Protein AF-A0A7X2MM92-F1 (afdb_monomer_lite)

Sequence (100 aa):
PQQPWAFAGELALTAKLQGSVSEDFNIMTRRGEWQAAVEVVTTPVSTLHGVAWVLAGAWQTADGERLNAQQGAWWVDEETQLSPCRDDARLLFTRLNRVP

Secondary structure (DSSP, 8-state):
--------TTS------SSS----------TTTEEEEEEEESS-EEEEEEEEEEEESEEEETT--EEETT-EEEEEEEEEEEEESSTT-EEEEEEEEE--

Foldseek 3Di:
DPDDDDDDPPDDDDDDDPDDDDDDDDDDDDPQFKDKDKDKDQAKDKAQWWKKAKCAAWKAWPVGDIDHHRDMDTHHRHIIMIGGPDRGTIMGIMHMDTRD

pLDDT: mean 95.5, std 4.0, range [81.62, 98.69]

Radius of gyration: 14.73 Å; chains: 1; bounding box: 32×42×30 Å

Structure (mmCIF, N/CA/C/O backbone):
data_AF-A0A7X2MM92-F1
#
_entry.id   AF-A0A7X2MM92-F1
#
loop_
_atom_site.group_PDB
_atom_site.id
_atom_site.type_symbol
_atom_site.label_atom_id
_atom_site.label_alt_id
_atom_site.label_comp_id
_atom_site.label_asym_id
_atom_site.label_entity_id
_atom_site.label_seq_id
_atom_site.pdbx_PDB_ins_code
_atom_site.Cartn_x
_atom_site.Cartn_y
_atom_site.Cartn_z
_atom_site.occupancy
_atom_site.B_iso_or_equiv
_atom_site.auth_seq_id
_atom_site.auth_comp_id
_atom_site.auth_asym_id
_atom_site.auth_atom_id
_atom_site.pdbx_PDB_model_num
ATOM 1 N N . PRO A 1 1 ? 4.078 -7.718 -12.975 1.00 82.31 1 PRO A N 1
ATOM 2 C CA . PRO A 1 1 ? 4.901 -7.081 -11.913 1.00 82.31 1 PRO A CA 1
ATOM 3 C C . PRO A 1 1 ? 4.027 -6.081 -11.149 1.00 82.31 1 PRO A C 1
ATOM 5 O O . PRO A 1 1 ? 3.086 -5.572 -11.753 1.00 82.31 1 PRO A O 1
ATOM 8 N N . GLN A 1 2 ? 4.310 -5.812 -9.868 1.00 87.56 2 GLN A N 1
ATOM 9 C CA . GLN A 1 2 ? 3.536 -4.854 -9.052 1.00 87.56 2 GLN A CA 1
ATOM 10 C C . GLN A 1 2 ? 2.039 -5.223 -8.920 1.00 87.56 2 GLN A C 1
ATOM 12 O O . GLN A 1 2 ? 1.182 -4.349 -8.896 1.00 87.56 2 GLN A O 1
ATOM 17 N N . GLN A 1 3 ? 1.714 -6.520 -8.872 1.00 91.00 3 GLN A N 1
ATOM 18 C CA . GLN A 1 3 ? 0.354 -7.007 -8.621 1.00 91.00 3 GLN A CA 1
ATOM 19 C C . GLN A 1 3 ? 0.305 -7.617 -7.219 1.00 91.00 3 GLN A C 1
ATOM 21 O O . GLN A 1 3 ? 1.012 -8.601 -6.987 1.00 91.00 3 GLN A O 1
ATOM 26 N N . PRO A 1 4 ? -0.480 -7.051 -6.286 1.00 94.75 4 PRO A N 1
ATOM 27 C CA . PRO A 1 4 ? -0.670 -7.648 -4.974 1.00 94.75 4 PRO A CA 1
ATOM 28 C C . PRO A 1 4 ? -1.212 -9.073 -5.097 1.00 94.75 4 PRO A C 1
ATOM 30 O O . PRO A 1 4 ? -2.122 -9.338 -5.884 1.00 94.75 4 PRO A O 1
ATOM 33 N N . TRP A 1 5 ? -0.664 -9.987 -4.302 1.00 95.12 5 TRP A N 1
ATOM 34 C CA . TRP A 1 5 ? -1.124 -11.367 -4.237 1.00 95.12 5 TRP A CA 1
ATOM 35 C C . TRP A 1 5 ? -1.242 -11.793 -2.777 1.00 95.12 5 TRP A C 1
ATOM 37 O O . TRP A 1 5 ? -0.259 -11.800 -2.039 1.00 95.12 5 TRP A O 1
ATOM 47 N N . ALA A 1 6 ? -2.469 -12.093 -2.354 1.00 94.94 6 ALA A N 1
ATOM 48 C CA . ALA A 1 6 ? -2.778 -12.444 -0.976 1.00 94.94 6 ALA A CA 1
ATOM 49 C C . ALA A 1 6 ? -2.750 -13.962 -0.778 1.00 94.94 6 ALA A C 1
ATOM 51 O O . ALA A 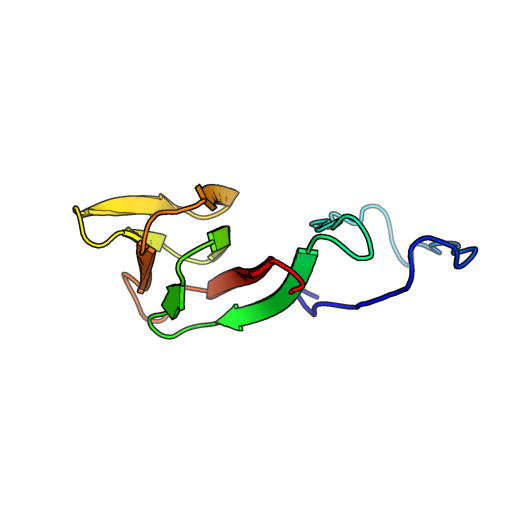1 6 ? -3.273 -14.720 -1.595 1.00 94.94 6 ALA A O 1
ATOM 52 N N .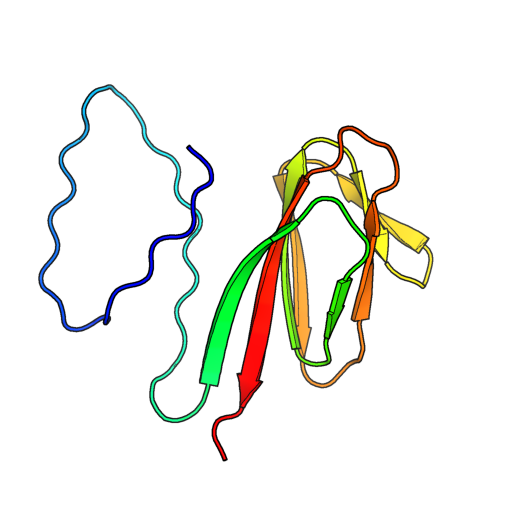 PHE A 1 7 ? -2.194 -14.398 0.348 1.00 94.56 7 PHE A N 1
ATOM 53 C CA . PHE A 1 7 ? -2.204 -15.790 0.779 1.00 94.56 7 PHE A CA 1
ATOM 54 C C . PHE A 1 7 ? -2.249 -15.870 2.307 1.00 94.56 7 PHE A C 1
ATOM 56 O O . PHE A 1 7 ? -1.889 -14.926 3.012 1.00 94.56 7 PHE A O 1
ATOM 63 N N . ALA A 1 8 ? -2.713 -17.005 2.825 1.00 93.62 8 ALA A N 1
ATOM 64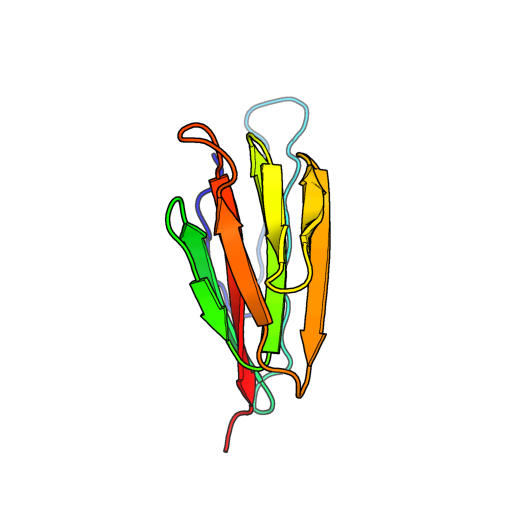 C CA . ALA A 1 8 ? -2.719 -17.273 4.256 1.00 93.62 8 ALA A CA 1
ATOM 65 C C . ALA A 1 8 ? -1.316 -17.717 4.708 1.00 93.62 8 ALA A C 1
ATOM 67 O O . ALA A 1 8 ? -0.704 -18.555 4.051 1.00 93.62 8 ALA A O 1
ATOM 68 N N . GLY A 1 9 ? -0.802 -17.173 5.816 1.00 90.69 9 GLY A N 1
ATOM 69 C CA . GLY A 1 9 ? 0.578 -17.418 6.265 1.00 90.69 9 GLY A CA 1
ATOM 70 C C . GLY A 1 9 ? 0.908 -18.876 6.626 1.00 90.69 9 GLY A C 1
ATOM 71 O O . GLY A 1 9 ? 2.076 -19.241 6.680 1.00 90.69 9 GLY A O 1
ATOM 72 N N . GLU A 1 10 ? -0.100 -19.716 6.854 1.00 91.81 10 GLU A N 1
ATOM 73 C CA . GLU A 1 10 ? 0.019 -21.162 7.078 1.00 91.81 10 GLU A CA 1
ATOM 74 C C . GLU A 1 10 ? 0.201 -21.973 5.789 1.00 91.81 10 GLU A C 1
ATOM 76 O O . GLU A 1 10 ? 0.510 -23.164 5.847 1.00 91.81 10 GLU A O 1
ATOM 81 N N . LEU A 1 11 ? -0.011 -21.358 4.624 1.00 92.94 11 LEU A N 1
ATOM 82 C CA . LEU A 1 11 ? 0.149 -22.035 3.349 1.00 92.94 11 LEU A CA 1
ATOM 83 C C . LEU A 1 11 ? 1.636 -22.293 3.091 1.00 92.94 11 LEU A C 1
ATOM 85 O O . LEU A 1 11 ? 2.440 -21.365 3.014 1.00 92.94 11 LEU A O 1
ATOM 89 N N . ALA A 1 12 ? 1.999 -23.561 2.905 1.00 92.50 12 ALA A N 1
ATOM 90 C CA . ALA A 1 12 ? 3.335 -23.919 2.452 1.00 92.50 12 ALA A CA 1
ATOM 91 C C . ALA A 1 12 ? 3.524 -23.437 1.006 1.00 92.50 12 ALA A C 1
ATOM 93 O O . ALA A 1 12 ? 2.924 -23.978 0.075 1.00 92.50 12 ALA A O 1
ATOM 94 N N . LEU A 1 13 ? 4.352 -22.408 0.825 1.00 92.25 13 LEU A N 1
ATOM 95 C CA . LEU A 1 13 ? 4.646 -21.812 -0.474 1.00 92.25 13 LEU A CA 1
ATOM 96 C C . LEU A 1 13 ? 6.093 -22.062 -0.887 1.00 92.25 13 LEU A C 1
ATOM 98 O O . LEU A 1 13 ? 7.009 -22.106 -0.070 1.00 92.25 13 LEU A O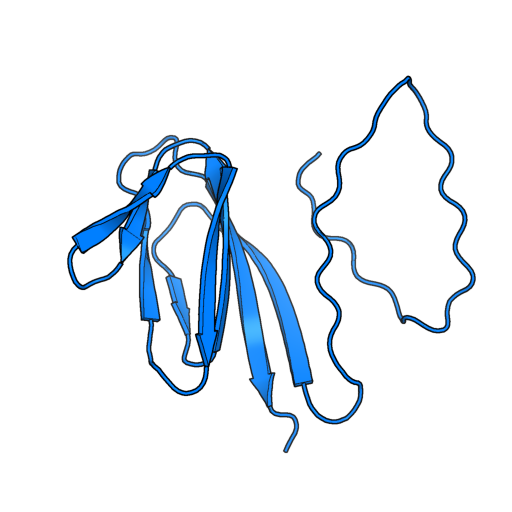 1
ATOM 102 N N . THR A 1 14 ? 6.304 -22.212 -2.191 1.00 92.31 14 THR A N 1
ATOM 103 C CA . THR A 1 14 ? 7.633 -22.293 -2.800 1.00 92.31 14 THR A CA 1
ATOM 104 C C . THR A 1 14 ? 7.679 -21.342 -3.984 1.00 92.31 14 THR A C 1
ATOM 106 O O . THR A 1 14 ? 6.868 -21.452 -4.902 1.00 92.31 14 THR A O 1
ATOM 109 N N . ALA A 1 15 ? 8.635 -20.415 -3.975 1.00 90.81 15 ALA A N 1
ATOM 110 C CA . ALA A 1 15 ? 8.882 -19.522 -5.097 1.00 90.81 15 ALA A CA 1
ATOM 111 C C . ALA A 1 15 ? 9.866 -20.172 -6.078 1.00 90.81 15 ALA A C 1
ATOM 113 O O . ALA A 1 15 ? 10.947 -20.616 -5.690 1.00 90.81 15 ALA A O 1
ATOM 114 N N . LYS A 1 16 ? 9.507 -20.210 -7.365 1.00 92.25 16 LYS A N 1
ATOM 115 C CA . LYS A 1 16 ? 10.410 -20.604 -8.453 1.00 92.25 16 LYS A CA 1
ATOM 116 C C . LYS A 1 16 ? 10.715 -19.379 -9.308 1.00 92.25 16 LYS A C 1
ATOM 118 O O . LYS A 1 16 ? 9.846 -18.906 -10.036 1.00 92.25 16 LYS A O 1
ATOM 123 N N . LEU A 1 17 ? 11.951 -18.891 -9.239 1.00 89.75 17 LEU A N 1
ATOM 124 C CA . LEU A 1 17 ? 12.393 -17.754 -10.044 1.00 89.75 17 LEU A CA 1
ATOM 125 C C . LEU A 1 17 ? 12.470 -18.152 -11.527 1.00 89.75 17 LEU A C 1
ATOM 127 O O . LEU A 1 17 ? 13.054 -19.177 -11.875 1.00 89.75 17 LEU A O 1
ATOM 131 N N . GLN A 1 18 ? 11.873 -17.339 -12.402 1.00 85.06 18 GLN A N 1
ATOM 132 C CA . GLN A 1 18 ? 11.982 -17.485 -13.864 1.00 85.06 18 GLN A CA 1
ATOM 133 C C . GLN A 1 18 ? 13.178 -16.707 -14.453 1.00 85.06 18 GLN A C 1
ATOM 135 O O . GLN A 1 18 ? 13.377 -16.705 -15.663 1.00 85.06 18 GLN A O 1
ATOM 140 N N . GLY A 1 19 ? 13.976 -16.056 -13.602 1.00 84.06 19 GLY A N 1
ATOM 141 C CA . GLY A 1 19 ? 15.133 -15.236 -13.956 1.00 84.06 19 GLY A CA 1
ATOM 142 C C . GLY A 1 19 ? 16.118 -15.157 -12.789 1.00 84.06 19 GLY A C 1
ATOM 143 O O . GLY A 1 19 ? 16.148 -16.055 -11.950 1.00 84.06 19 GLY A O 1
ATOM 144 N N . SER A 1 20 ? 16.923 -14.096 -12.727 1.00 81.62 20 SER A N 1
ATOM 145 C CA . SER A 1 20 ? 17.967 -13.956 -11.705 1.00 81.62 20 SER A CA 1
ATOM 146 C C . SER A 1 20 ? 17.430 -13.483 -10.351 1.00 81.62 20 SER A C 1
ATOM 148 O O . SER A 1 20 ? 17.596 -14.179 -9.355 1.00 81.62 20 SER A O 1
ATOM 150 N N . VAL A 1 21 ? 16.799 -12.307 -10.308 1.00 86.88 21 VAL A N 1
ATOM 151 C CA . VAL A 1 21 ? 16.425 -11.617 -9.064 1.00 86.88 21 VAL A CA 1
ATOM 152 C C . VAL A 1 21 ? 14.959 -11.199 -9.119 1.00 86.88 21 VAL A C 1
ATOM 154 O O . VAL A 1 21 ? 14.488 -10.705 -10.143 1.00 86.88 21 VAL A O 1
ATOM 157 N N . SER A 1 22 ? 14.255 -11.406 -8.006 1.00 88.31 22 SER A N 1
ATOM 158 C CA . SER A 1 22 ? 12.932 -10.843 -7.736 1.00 88.31 22 SER A CA 1
ATOM 159 C C . SER A 1 22 ? 13.020 -10.024 -6.457 1.00 88.31 22 SER A C 1
ATOM 161 O O . SER A 1 22 ? 13.620 -10.478 -5.483 1.00 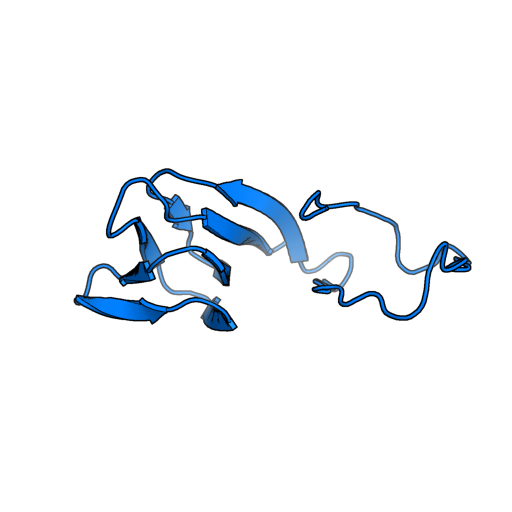88.31 22 SER A O 1
ATOM 163 N N . GLU A 1 23 ? 12.430 -8.835 -6.470 1.00 89.88 23 GLU A N 1
ATOM 164 C CA . GLU A 1 23 ? 12.249 -8.000 -5.287 1.00 89.88 23 GLU A CA 1
ATOM 165 C C . GLU A 1 23 ? 10.754 -7.875 -5.022 1.00 89.88 23 GLU A C 1
ATOM 167 O O . GLU A 1 23 ? 9.994 -7.437 -5.890 1.00 89.88 23 GLU A O 1
ATOM 172 N N . ASP A 1 24 ? 10.347 -8.265 -3.819 1.00 92.81 24 ASP A N 1
ATOM 173 C CA . ASP A 1 24 ? 8.953 -8.285 -3.398 1.00 92.81 24 ASP A CA 1
ATOM 174 C C . ASP A 1 24 ? 8.757 -7.383 -2.179 1.00 92.81 24 ASP A C 1
ATOM 176 O O . ASP A 1 24 ? 9.616 -7.286 -1.299 1.00 92.81 24 ASP A O 1
ATOM 180 N N . PHE A 1 25 ? 7.590 -6.749 -2.103 1.00 93.44 25 PHE A N 1
ATOM 181 C CA . PHE A 1 25 ? 7.170 -5.979 -0.939 1.00 93.44 25 PHE A CA 1
ATOM 182 C C . PHE A 1 25 ? 6.139 -6.786 -0.150 1.00 93.44 25 PHE A C 1
ATOM 184 O O . PHE A 1 25 ? 5.074 -7.117 -0.672 1.00 93.44 25 PHE A O 1
ATOM 191 N N . ASN A 1 26 ? 6.453 -7.108 1.104 1.00 95.50 26 ASN A N 1
ATOM 192 C CA . ASN A 1 26 ? 5.633 -7.994 1.926 1.00 95.50 26 ASN A CA 1
ATOM 193 C C . ASN A 1 26 ? 4.856 -7.206 2.985 1.00 95.50 26 ASN A C 1
ATOM 195 O O . ASN A 1 26 ? 5.443 -6.478 3.782 1.00 95.50 26 ASN A O 1
ATOM 199 N N . ILE A 1 27 ? 3.542 -7.423 3.037 1.00 96.25 27 ILE A N 1
ATOM 200 C CA . ILE A 1 27 ? 2.678 -7.002 4.142 1.00 96.25 27 ILE A CA 1
ATOM 201 C C . ILE A 1 27 ? 2.211 -8.255 4.872 1.00 96.25 27 ILE A C 1
ATOM 203 O O . ILE A 1 27 ? 1.583 -9.130 4.281 1.00 96.25 27 ILE A O 1
ATOM 207 N N . MET A 1 28 ? 2.491 -8.325 6.170 1.00 96.44 28 MET A N 1
ATOM 208 C CA . MET A 1 28 ? 2.024 -9.396 7.045 1.00 96.44 28 MET A CA 1
ATOM 209 C C . MET A 1 28 ? 1.227 -8.782 8.189 1.00 96.44 28 MET A C 1
ATOM 211 O O . MET A 1 28 ? 1.697 -7.864 8.856 1.00 96.44 28 MET A O 1
ATOM 215 N N . THR A 1 29 ? 0.018 -9.288 8.419 1.00 95.88 29 THR A N 1
ATOM 216 C CA . THR A 1 29 ? -0.854 -8.842 9.511 1.00 95.88 29 THR A CA 1
ATOM 217 C C . THR A 1 29 ? -1.168 -9.994 10.453 1.00 95.88 29 THR A C 1
ATOM 219 O O . THR A 1 29 ? -1.219 -11.161 10.058 1.00 95.88 29 THR A O 1
ATOM 222 N N . ARG A 1 30 ? -1.363 -9.672 11.734 1.00 95.12 30 ARG A N 1
ATOM 223 C CA . ARG A 1 30 ? -1.727 -10.660 12.747 1.00 95.12 30 ARG A CA 1
ATOM 224 C C . ARG A 1 30 ? -3.204 -11.028 12.615 1.00 95.12 30 ARG A C 1
ATOM 226 O O . ARG A 1 30 ? -4.081 -10.175 12.748 1.00 95.12 30 ARG A O 1
ATOM 233 N N . ARG A 1 31 ? -3.470 -12.317 12.378 1.00 92.19 31 ARG A N 1
ATOM 234 C CA . ARG A 1 31 ? -4.830 -12.859 12.251 1.00 92.19 31 ARG A CA 1
ATOM 235 C C . ARG A 1 31 ? -5.650 -12.556 13.500 1.00 92.19 31 ARG A C 1
ATOM 237 O O . ARG A 1 31 ? -5.177 -12.763 14.611 1.00 92.19 31 ARG A O 1
ATOM 244 N N . GLY A 1 32 ? -6.886 -12.118 13.287 1.00 94.44 32 GLY A N 1
ATOM 245 C CA . GLY A 1 32 ? -7.818 -11.800 14.368 1.00 94.44 32 GLY A CA 1
ATOM 246 C C . GLY A 1 32 ? -7.565 -10.450 15.036 1.00 94.44 32 GLY A C 1
ATOM 247 O O . GLY A 1 32 ? -8.371 -10.058 15.863 1.00 94.44 32 GLY A O 1
ATOM 248 N N . GLU A 1 33 ? -6.503 -9.728 14.665 1.00 96.75 33 GLU A N 1
ATOM 249 C CA . GLU A 1 33 ? -6.240 -8.372 15.169 1.00 96.75 33 GLU A CA 1
ATOM 250 C C . GLU A 1 33 ? -6.256 -7.331 14.049 1.00 96.75 33 GLU A C 1
ATOM 252 O O . GLU A 1 33 ? -6.719 -6.214 14.260 1.00 96.75 33 GLU A O 1
ATOM 257 N N . TRP A 1 34 ? -5.796 -7.695 12.847 1.00 97.69 34 TRP A N 1
ATOM 258 C CA . TRP A 1 34 ? -5.692 -6.779 11.714 1.00 97.69 34 TRP A CA 1
ATOM 259 C C . TRP A 1 34 ? -6.151 -7.410 10.399 1.00 97.69 34 TRP A C 1
ATOM 261 O O . TRP A 1 34 ? -5.979 -8.606 10.164 1.00 97.69 34 TRP A O 1
ATOM 271 N N . GLN A 1 35 ? -6.694 -6.569 9.522 1.00 97.06 35 GLN A N 1
ATOM 272 C CA . GLN A 1 35 ? -6.976 -6.856 8.117 1.00 97.06 35 GLN A CA 1
ATOM 273 C C . GLN A 1 35 ? -6.219 -5.858 7.240 1.00 97.06 35 GLN A C 1
ATOM 275 O O . GLN A 1 35 ? -6.170 -4.670 7.557 1.00 97.06 35 GLN A O 1
ATOM 280 N N . ALA A 1 36 ? -5.662 -6.339 6.128 1.00 97.44 36 ALA A N 1
ATOM 281 C CA . ALA A 1 36 ? -4.989 -5.516 5.130 1.00 97.44 36 ALA A CA 1
ATOM 282 C C . ALA A 1 36 ? -5.704 -5.613 3.779 1.00 97.44 36 ALA A C 1
ATOM 284 O O . ALA A 1 36 ? -5.980 -6.714 3.303 1.00 97.44 36 ALA A O 1
ATOM 285 N N . ALA A 1 37 ? -5.940 -4.467 3.145 1.00 97.44 37 ALA A N 1
ATOM 286 C CA . ALA A 1 37 ? -6.290 -4.371 1.732 1.00 97.44 37 ALA A CA 1
ATOM 287 C C . ALA A 1 37 ? -5.149 -3.650 1.007 1.00 97.44 37 ALA A C 1
ATOM 289 O O . ALA A 1 37 ? -4.802 -2.529 1.377 1.00 97.44 37 ALA A O 1
ATOM 290 N N . VAL A 1 38 ? -4.542 -4.316 0.022 1.00 97.88 38 VAL A N 1
ATOM 291 C CA . VAL A 1 38 ? -3.349 -3.835 -0.690 1.00 97.88 38 VAL A CA 1
ATOM 292 C C . VAL A 1 38 ? -3.697 -3.595 -2.151 1.00 97.88 38 VAL A C 1
ATOM 294 O O . VAL A 1 38 ? -4.165 -4.506 -2.832 1.00 97.88 38 VAL A O 1
ATOM 297 N N . GLU A 1 39 ? -3.426 -2.391 -2.642 1.00 97.75 39 GLU A N 1
ATOM 298 C CA . GLU A 1 39 ? -3.755 -1.963 -4.001 1.00 97.75 39 GLU A CA 1
ATOM 299 C C . GLU A 1 39 ? -2.620 -1.117 -4.586 1.00 97.75 39 GLU A C 1
ATOM 301 O O . GLU A 1 39 ? -1.893 -0.436 -3.861 1.00 97.75 39 GLU A O 1
ATOM 306 N N . VAL A 1 40 ? -2.470 -1.137 -5.913 1.00 97.88 40 VAL A N 1
ATOM 307 C CA . VAL A 1 40 ? -1.666 -0.128 -6.611 1.00 97.88 40 VAL A CA 1
ATOM 308 C C . VAL A 1 40 ? -2.596 0.982 -7.070 1.00 97.88 40 VAL A C 1
ATOM 310 O O . VAL A 1 40 ? -3.491 0.740 -7.876 1.00 97.88 40 VAL A O 1
ATOM 313 N N . VAL A 1 41 ? -2.373 2.193 -6.567 1.00 98.12 41 VAL A N 1
ATOM 314 C CA . VAL A 1 41 ? -3.231 3.356 -6.813 1.00 98.12 41 VAL A CA 1
ATOM 315 C C . VAL A 1 41 ? -2.473 4.467 -7.536 1.00 98.12 41 VAL A C 1
ATOM 317 O O . VAL A 1 41 ? -1.253 4.607 -7.412 1.00 98.12 41 VAL A O 1
ATOM 320 N N . THR A 1 42 ? -3.220 5.265 -8.297 1.00 98.25 42 THR A N 1
ATOM 321 C CA . THR A 1 42 ? -2.733 6.437 -9.050 1.00 98.25 42 THR A CA 1
ATOM 322 C C . THR A 1 42 ? -3.517 7.708 -8.719 1.00 98.25 42 THR A C 1
ATOM 324 O O . THR A 1 42 ? -3.309 8.750 -9.329 1.00 98.25 42 THR A O 1
ATOM 327 N N . THR A 1 43 ? -4.455 7.626 -7.777 1.00 98.25 43 THR A N 1
ATOM 328 C CA . THR A 1 43 ? -5.324 8.720 -7.330 1.00 98.25 43 THR A CA 1
ATOM 329 C C . THR A 1 43 ? -5.155 8.931 -5.827 1.00 98.25 43 THR A C 1
ATOM 331 O O . THR A 1 43 ? -4.686 8.013 -5.151 1.00 98.25 43 THR A O 1
ATOM 334 N N . PRO A 1 44 ? -5.550 10.094 -5.276 1.00 98.44 44 PRO A N 1
ATOM 335 C CA . PRO A 1 44 ? -5.484 10.330 -3.838 1.00 98.44 44 PRO A CA 1
ATOM 336 C C . PRO A 1 44 ? -6.172 9.235 -3.015 1.00 98.44 44 PRO A C 1
ATOM 338 O O . PRO A 1 44 ? -7.227 8.725 -3.399 1.00 98.44 44 PRO A O 1
ATOM 341 N N . VAL A 1 45 ? -5.588 8.906 -1.865 1.00 98.50 45 VAL A N 1
ATOM 342 C CA . VAL A 1 45 ? -6.090 7.901 -0.916 1.00 98.50 45 VAL A CA 1
ATOM 343 C C . VAL A 1 45 ? -6.036 8.432 0.513 1.00 98.50 45 VAL A C 1
ATOM 345 O O . VAL A 1 45 ? -5.195 9.270 0.825 1.00 98.50 45 VAL A O 1
ATOM 348 N N . SER A 1 46 ? -6.931 7.939 1.375 1.00 98.19 46 SER A N 1
ATOM 349 C CA . SER A 1 46 ? -6.981 8.280 2.806 1.00 98.19 46 SER A CA 1
ATOM 350 C C . SER A 1 46 ? -7.365 7.068 3.655 1.00 98.19 46 SER A C 1
ATOM 352 O O . SER A 1 46 ? -8.222 6.262 3.248 1.00 98.19 46 SER A O 1
ATOM 354 N N . THR A 1 47 ? -6.713 6.914 4.807 1.00 98.56 47 THR A N 1
ATOM 355 C CA . THR A 1 47 ? -7.034 5.900 5.826 1.00 98.56 47 THR A CA 1
ATOM 356 C C . THR A 1 47 ? -6.445 6.268 7.191 1.00 98.56 47 THR A C 1
ATOM 358 O O . THR A 1 47 ? -5.399 6.912 7.264 1.00 98.56 47 THR A O 1
ATOM 361 N N . LEU A 1 48 ? -7.062 5.753 8.256 1.00 98.38 48 LEU A N 1
ATOM 362 C CA . LEU A 1 48 ? -6.635 5.890 9.655 1.00 98.38 48 LEU A CA 1
ATOM 363 C C . LEU A 1 48 ? -5.389 5.059 10.022 1.00 98.38 48 LEU A C 1
ATOM 365 O O . LEU A 1 48 ? -4.641 5.382 10.946 1.00 98.38 48 LEU A O 1
ATOM 369 N N . HIS A 1 49 ? -5.185 3.939 9.332 1.00 98.44 49 HIS A N 1
ATOM 370 C CA . HIS A 1 49 ? -3.988 3.113 9.471 1.00 98.44 49 HIS A CA 1
ATOM 371 C C . HIS A 1 49 ? -3.557 2.649 8.093 1.00 98.44 49 HIS A C 1
ATOM 373 O O . HIS A 1 49 ? -4.393 2.213 7.283 1.00 98.44 49 HIS A O 1
ATOM 379 N N . GLY A 1 50 ? -2.260 2.689 7.829 1.00 98.31 50 GLY A N 1
ATOM 380 C CA . GLY A 1 50 ? -1.778 2.254 6.538 1.00 98.31 50 GLY A CA 1
ATOM 381 C C . GLY A 1 50 ? -0.276 2.147 6.423 1.00 98.31 50 GLY A C 1
ATOM 382 O O . GLY A 1 50 ? 0.490 2.559 7.292 1.00 98.31 50 GLY A O 1
ATOM 383 N N . VAL A 1 51 ? 0.113 1.545 5.308 1.00 98.56 51 VAL A N 1
ATOM 384 C CA . VAL A 1 51 ? 1.485 1.499 4.814 1.00 98.56 51 VAL A CA 1
ATOM 385 C C . VAL A 1 51 ? 1.448 1.948 3.364 1.00 98.56 51 VAL A C 1
ATOM 387 O O . VAL A 1 51 ? 0.577 1.535 2.596 1.00 98.56 51 VAL A O 1
ATOM 390 N N . ALA A 1 52 ? 2.396 2.786 2.981 1.00 98.31 52 ALA A N 1
ATOM 391 C CA . ALA A 1 52 ? 2.527 3.311 1.638 1.00 98.31 52 ALA A CA 1
ATOM 392 C C . ALA A 1 52 ? 3.956 3.100 1.144 1.00 98.31 52 ALA A C 1
ATOM 394 O O . ALA A 1 52 ? 4.911 3.380 1.864 1.00 98.31 52 ALA A O 1
ATOM 395 N N . TRP A 1 53 ? 4.101 2.627 -0.091 1.00 98.31 53 TRP A N 1
ATOM 396 C CA . TRP A 1 53 ? 5.393 2.469 -0.752 1.00 98.31 53 TRP A CA 1
ATOM 397 C C . TRP A 1 53 ? 5.331 3.026 -2.172 1.00 98.31 53 TRP A C 1
ATOM 399 O O . TRP A 1 53 ? 4.506 2.598 -2.986 1.00 98.31 53 TRP A O 1
ATOM 409 N N . VAL A 1 54 ? 6.185 4.001 -2.483 1.00 98.19 54 VAL A N 1
ATOM 410 C CA . VAL A 1 54 ? 6.166 4.686 -3.780 1.00 98.19 54 VAL A CA 1
ATOM 411 C C . VAL A 1 54 ? 6.848 3.817 -4.833 1.00 98.19 54 VAL A C 1
ATOM 413 O O . VAL A 1 54 ? 8.065 3.627 -4.826 1.00 98.19 54 VAL A O 1
ATOM 416 N N . LEU A 1 55 ? 6.052 3.318 -5.778 1.00 97.25 55 LEU A N 1
ATOM 417 C CA . LEU A 1 55 ? 6.527 2.507 -6.900 1.00 97.25 55 LEU A CA 1
ATOM 418 C C . LEU A 1 55 ? 7.102 3.367 -8.031 1.00 97.25 55 LEU A C 1
ATOM 420 O O . LEU A 1 55 ? 8.015 2.929 -8.727 1.00 97.25 55 LEU A O 1
ATOM 424 N N . ALA A 1 56 ? 6.540 4.558 -8.249 1.00 97.88 56 ALA A N 1
ATOM 425 C CA . ALA A 1 56 ? 6.961 5.494 -9.288 1.00 97.88 56 ALA A CA 1
ATOM 426 C C . ALA A 1 56 ? 6.533 6.929 -8.951 1.00 97.88 56 ALA A C 1
ATOM 428 O O . ALA A 1 56 ? 5.561 7.133 -8.219 1.00 97.88 56 ALA A O 1
ATOM 429 N N . GLY A 1 57 ? 7.236 7.905 -9.529 1.00 97.75 57 GLY A N 1
ATOM 430 C CA . GLY A 1 57 ? 6.969 9.328 -9.336 1.00 97.75 57 GLY A CA 1
ATOM 431 C C . GLY A 1 57 ? 7.217 9.783 -7.897 1.00 97.75 57 GLY A C 1
ATOM 432 O O . GLY A 1 57 ? 8.156 9.334 -7.232 1.00 97.75 57 GLY A O 1
ATOM 433 N N . ALA A 1 58 ? 6.370 10.696 -7.427 1.00 98.38 58 ALA A N 1
ATOM 434 C CA . ALA A 1 58 ? 6.383 11.187 -6.057 1.00 98.38 58 ALA A CA 1
ATOM 435 C C . ALA A 1 58 ? 4.958 11.375 -5.536 1.00 98.38 58 ALA A C 1
ATOM 437 O O . ALA A 1 58 ? 4.043 11.706 -6.296 1.00 98.38 58 ALA A O 1
ATOM 438 N N . TRP A 1 59 ? 4.809 11.184 -4.234 1.00 98.69 59 TRP A N 1
ATOM 439 C CA . TRP A 1 59 ? 3.578 11.373 -3.482 1.00 98.69 59 TRP A CA 1
ATOM 440 C C . TRP A 1 59 ? 3.824 12.360 -2.354 1.00 98.69 59 TRP A C 1
ATOM 442 O O . TRP A 1 59 ? 4.965 12.561 -1.936 1.00 98.69 59 TRP A O 1
ATOM 452 N N . GLN A 1 60 ? 2.755 12.971 -1.866 1.00 98.50 60 GLN A N 1
ATOM 453 C CA . GLN A 1 60 ? 2.826 13.883 -0.736 1.00 98.50 60 GLN A CA 1
ATOM 454 C C . GLN A 1 60 ? 1.709 13.627 0.263 1.00 98.50 60 GLN A C 1
ATOM 456 O O . GLN A 1 60 ? 0.585 13.291 -0.126 1.00 98.50 60 GLN A O 1
ATOM 461 N N . THR A 1 61 ? 2.031 13.809 1.533 1.00 97.69 61 THR A N 1
ATOM 462 C CA . THR A 1 61 ? 1.077 13.871 2.639 1.00 97.69 61 THR A CA 1
ATOM 463 C C . THR A 1 61 ? 0.336 15.214 2.636 1.00 97.69 61 THR A C 1
ATOM 465 O O . THR A 1 61 ? 0.696 16.154 1.917 1.00 97.69 61 THR A O 1
ATOM 468 N N . ALA A 1 62 ? -0.726 15.321 3.437 1.00 95.19 62 ALA A N 1
ATOM 469 C CA . ALA A 1 62 ? -1.523 16.545 3.550 1.00 95.19 62 ALA A CA 1
ATOM 470 C C . ALA A 1 62 ? -0.744 17.741 4.138 1.00 95.19 62 ALA A C 1
ATOM 472 O O . ALA A 1 62 ? -1.022 18.884 3.779 1.00 95.19 62 ALA A O 1
ATOM 473 N N . ASP A 1 63 ? 0.239 17.487 5.002 1.00 93.56 63 ASP A N 1
ATOM 474 C CA . ASP A 1 63 ? 1.143 18.493 5.578 1.00 93.56 63 ASP A CA 1
ATOM 475 C C . ASP A 1 63 ? 2.320 18.857 4.648 1.00 93.56 63 ASP A C 1
ATOM 477 O O . ASP A 1 63 ? 3.104 19.756 4.954 1.00 93.56 63 ASP A O 1
ATOM 481 N N . GLY A 1 64 ? 2.403 18.226 3.472 1.00 94.69 64 GLY A N 1
ATOM 482 C CA . GLY A 1 64 ? 3.354 18.565 2.416 1.00 94.69 64 GLY A CA 1
ATOM 483 C C . GLY A 1 64 ? 4.676 17.800 2.465 1.00 94.69 64 GLY A C 1
ATOM 484 O O . GLY A 1 64 ? 5.553 18.084 1.642 1.00 94.69 64 GLY A O 1
ATOM 485 N N . GLU A 1 65 ? 4.835 16.824 3.365 1.00 96.69 65 GLU A N 1
ATOM 486 C CA . GLU A 1 65 ? 5.956 15.885 3.302 1.00 96.69 65 GLU A CA 1
ATOM 487 C C . GLU A 1 65 ? 5.904 15.101 1.984 1.00 96.69 65 GLU A C 1
ATOM 489 O O . GLU A 1 65 ? 4.848 14.658 1.531 1.00 96.69 65 GLU A O 1
ATOM 494 N N . ARG A 1 66 ? 7.060 14.942 1.336 1.00 97.81 66 ARG A N 1
ATOM 495 C CA . ARG A 1 66 ? 7.172 14.293 0.030 1.00 97.81 66 ARG A CA 1
ATOM 496 C C . ARG A 1 66 ? 7.896 12.956 0.131 1.00 97.81 66 ARG A C 1
ATOM 498 O O . ARG A 1 66 ? 9.033 12.895 0.589 1.00 97.81 66 ARG A O 1
ATOM 505 N N . LEU A 1 67 ? 7.284 11.928 -0.451 1.00 98.31 67 LEU A N 1
ATOM 506 C CA . LEU A 1 67 ? 7.853 10.599 -0.656 1.00 98.31 67 LEU A CA 1
ATOM 507 C C . LEU A 1 67 ? 8.183 10.407 -2.143 1.00 98.31 67 LEU A C 1
ATOM 509 O O . LEU A 1 67 ? 7.324 10.575 -3.010 1.00 98.31 67 LEU A O 1
ATOM 513 N N . ASN A 1 68 ? 9.425 10.047 -2.454 1.00 98.38 68 ASN A N 1
ATOM 514 C CA . ASN A 1 68 ? 9.885 9.710 -3.804 1.00 98.38 68 ASN A CA 1
ATOM 515 C C . ASN A 1 68 ? 9.901 8.190 -4.004 1.00 98.38 68 ASN A C 1
ATOM 517 O O . ASN A 1 68 ? 9.742 7.428 -3.053 1.00 98.38 68 ASN A O 1
ATOM 521 N N . ALA A 1 69 ? 10.109 7.742 -5.244 1.00 97.69 69 ALA A N 1
ATOM 522 C CA . ALA A 1 69 ? 10.247 6.323 -5.568 1.00 97.69 69 ALA A CA 1
ATOM 523 C C . ALA A 1 69 ? 11.215 5.592 -4.619 1.00 97.69 69 ALA A C 1
ATOM 525 O O . ALA A 1 69 ? 12.287 6.105 -4.301 1.00 97.69 69 ALA A O 1
ATOM 526 N N . GLN A 1 70 ? 10.826 4.380 -4.209 1.00 96.19 70 GLN A N 1
ATOM 527 C CA . GLN A 1 70 ? 11.540 3.547 -3.230 1.00 96.19 70 GLN A CA 1
ATOM 528 C C . GLN A 1 70 ? 11.605 4.136 -1.810 1.00 96.19 70 GLN A C 1
ATOM 530 O O . GLN A 1 70 ? 12.429 3.726 -0.995 1.00 96.19 70 GLN A O 1
ATOM 535 N N . GLN A 1 71 ? 10.732 5.091 -1.499 1.00 97.88 71 GLN A N 1
ATOM 536 C CA . GLN A 1 71 ? 10.464 5.531 -0.135 1.00 97.88 71 GLN A CA 1
ATOM 537 C C . GLN A 1 71 ? 9.066 5.079 0.282 1.00 97.88 71 GLN A C 1
ATOM 539 O O . GLN A 1 71 ? 8.193 4.808 -0.552 1.00 97.88 71 GLN A O 1
ATOM 544 N N . GLY A 1 72 ? 8.847 5.010 1.589 1.00 97.06 72 GLY A N 1
ATOM 545 C CA . GLY A 1 72 ? 7.562 4.641 2.147 1.00 97.06 72 GLY A CA 1
ATOM 546 C C . GLY A 1 72 ? 7.313 5.279 3.497 1.00 97.06 72 GLY A C 1
ATOM 547 O O . GLY A 1 72 ? 8.224 5.815 4.125 1.00 97.06 72 GLY A O 1
ATOM 548 N N . ALA A 1 73 ? 6.062 5.191 3.921 1.00 97.56 73 ALA A N 1
ATOM 549 C CA . ALA A 1 73 ? 5.584 5.659 5.209 1.00 97.56 73 ALA A CA 1
ATOM 550 C C . ALA A 1 73 ? 4.612 4.633 5.794 1.00 97.56 73 ALA A C 1
ATOM 552 O O . ALA A 1 73 ? 4.012 3.833 5.069 1.00 97.56 73 ALA A O 1
ATOM 553 N N . TRP A 1 74 ? 4.451 4.668 7.109 1.00 97.88 74 TRP A N 1
ATOM 554 C CA . TRP A 1 74 ? 3.431 3.915 7.822 1.00 97.88 74 TRP A CA 1
ATOM 555 C C . TRP A 1 74 ? 2.869 4.784 8.939 1.00 97.88 74 TRP A C 1
ATOM 557 O O . TRP A 1 74 ? 3.565 5.653 9.460 1.00 97.88 74 TRP A O 1
ATOM 567 N N . TRP A 1 75 ? 1.610 4.553 9.283 1.00 97.94 75 TRP A N 1
ATOM 568 C CA . TRP A 1 75 ? 0.906 5.322 10.301 1.00 97.94 75 TRP A CA 1
ATOM 569 C C . TRP A 1 75 ? -0.174 4.471 10.961 1.00 97.94 75 TRP A C 1
ATOM 571 O O . TRP A 1 75 ? -0.687 3.507 10.376 1.00 97.94 75 TRP A O 1
ATOM 581 N N . VAL A 1 76 ? -0.504 4.818 12.203 1.00 97.75 76 VAL A N 1
ATOM 582 C CA . VAL A 1 76 ? -1.502 4.130 13.023 1.00 97.75 76 VAL A CA 1
ATOM 583 C C . VAL A 1 76 ? -2.195 5.155 13.912 1.00 97.75 76 VAL A C 1
ATOM 585 O O . VAL A 1 76 ? -1.522 5.936 14.571 1.00 97.75 76 VAL A O 1
ATOM 588 N N . ASP A 1 77 ? -3.527 5.086 13.974 1.00 97.44 77 ASP A N 1
ATOM 589 C CA . ASP A 1 77 ? -4.360 5.941 14.828 1.00 97.44 77 ASP A CA 1
ATOM 590 C C . ASP A 1 77 ? -4.258 7.428 14.407 1.00 97.44 77 ASP A C 1
ATOM 592 O O . ASP A 1 77 ? -4.446 8.334 15.215 1.00 97.44 77 ASP A O 1
ATOM 596 N N . GLU A 1 78 ? -4.002 7.669 13.115 1.00 96.81 78 GLU A N 1
ATOM 597 C CA . GLU A 1 78 ? -3.860 8.991 12.502 1.00 96.81 78 GLU A CA 1
ATOM 598 C C . GLU A 1 78 ? -4.468 8.976 11.092 1.00 96.81 78 GLU A C 1
ATOM 600 O O . GLU A 1 78 ? -4.121 8.133 10.269 1.00 96.81 78 GLU A O 1
ATOM 605 N N . GLU A 1 79 ? -5.403 9.881 10.788 1.00 97.75 79 GLU A N 1
ATOM 606 C CA . GLU A 1 79 ? -5.957 9.959 9.432 1.00 97.75 79 GLU A CA 1
ATOM 607 C C . GLU A 1 79 ? -4.917 10.577 8.494 1.00 97.75 79 GLU A C 1
ATOM 609 O O . GLU A 1 79 ? -4.617 11.768 8.578 1.00 97.75 79 GLU A O 1
ATOM 614 N N . THR A 1 80 ? -4.379 9.772 7.580 1.00 98.31 80 THR A N 1
ATOM 615 C CA . THR A 1 80 ? -3.358 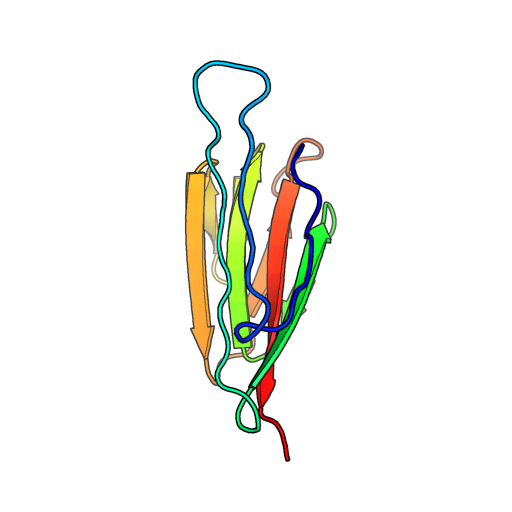10.216 6.629 1.00 98.31 80 THR A CA 1
ATOM 616 C C . THR A 1 80 ? -3.891 10.151 5.209 1.00 98.31 80 THR A C 1
ATOM 618 O O . THR A 1 80 ? -4.311 9.095 4.724 1.00 98.31 80 THR A O 1
ATOM 621 N N . GLN A 1 81 ? -3.808 11.289 4.520 1.00 98.44 81 GLN A N 1
ATOM 622 C CA . GLN A 1 81 ? -4.070 11.402 3.091 1.00 98.44 81 GLN A CA 1
ATOM 623 C C . GLN A 1 81 ? -2.755 11.455 2.314 1.00 98.44 81 GLN A C 1
ATOM 625 O O . GLN A 1 81 ? -1.859 12.226 2.653 1.00 98.44 81 GLN A O 1
ATOM 630 N N . LEU A 1 82 ? -2.676 10.687 1.229 1.00 98.69 82 LEU A N 1
ATOM 631 C CA . LEU A 1 82 ? -1.577 10.722 0.267 1.00 98.69 82 LEU A CA 1
ATOM 632 C C . LEU A 1 82 ? -2.121 11.091 -1.111 1.00 98.69 82 LEU A C 1
ATOM 634 O O . LEU A 1 82 ? -3.097 10.499 -1.575 1.00 98.69 82 LEU A O 1
ATOM 638 N N . SER A 1 83 ? -1.474 12.049 -1.773 1.00 98.62 83 SER A N 1
ATOM 639 C CA . SER A 1 83 ? -1.834 12.496 -3.123 1.00 98.62 83 SER A CA 1
ATOM 640 C C . SER A 1 83 ? -0.657 12.364 -4.093 1.00 98.62 83 SER A C 1
ATOM 642 O O . SER A 1 83 ? 0.482 12.643 -3.704 1.00 98.62 83 SER A O 1
ATOM 644 N N . PRO A 1 84 ? -0.899 11.966 -5.356 1.00 98.56 84 PRO A N 1
ATOM 645 C CA . PRO A 1 84 ? 0.140 11.931 -6.376 1.00 98.56 84 PRO A CA 1
ATOM 646 C C . PRO A 1 84 ? 0.583 13.359 -6.711 1.00 98.56 84 PRO A C 1
ATOM 648 O O . PRO A 1 84 ? -0.243 14.254 -6.878 1.00 98.56 84 PRO A O 1
ATOM 651 N N . CYS A 1 85 ? 1.888 13.590 -6.846 1.00 97.88 85 CYS A N 1
ATOM 652 C CA . CYS A 1 85 ? 2.389 14.907 -7.242 1.00 97.88 85 CYS A CA 1
ATOM 653 C C . CYS A 1 85 ? 2.310 15.153 -8.760 1.00 97.88 85 CYS A C 1
ATOM 655 O O . CYS A 1 85 ? 2.419 16.303 -9.187 1.00 97.88 85 CYS A O 1
ATOM 657 N N . ARG A 1 86 ? 2.231 14.084 -9.569 1.00 94.88 86 ARG A N 1
ATOM 658 C CA . ARG A 1 86 ? 2.225 14.075 -11.045 1.00 94.88 86 ARG A CA 1
ATOM 659 C C . ARG A 1 86 ? 1.548 12.801 -11.570 1.00 94.88 86 ARG A C 1
ATOM 661 O O . ARG A 1 86 ? 1.395 11.837 -10.825 1.00 94.88 86 ARG A O 1
ATOM 668 N N . ASP A 1 87 ? 1.211 12.786 -12.857 1.00 94.25 87 ASP A N 1
ATOM 669 C CA . ASP A 1 87 ? 0.451 11.704 -13.509 1.00 94.25 87 ASP A CA 1
ATOM 670 C C . ASP A 1 87 ? 1.204 10.363 -13.618 1.00 94.25 87 ASP A C 1
ATOM 672 O O . ASP A 1 87 ? 0.591 9.319 -13.832 1.00 94.25 87 ASP A O 1
ATOM 676 N N . ASP A 1 88 ? 2.532 10.360 -13.472 1.00 96.00 88 ASP A N 1
ATOM 677 C CA . ASP A 1 88 ? 3.361 9.148 -13.487 1.00 96.00 88 ASP A CA 1
ATOM 678 C C . ASP A 1 88 ? 3.413 8.430 -12.127 1.00 96.00 88 ASP A C 1
ATOM 680 O O . ASP A 1 88 ? 3.975 7.334 -12.014 1.00 96.00 88 ASP A O 1
ATOM 684 N N . ALA A 1 89 ? 2.840 9.043 -11.090 1.00 98.19 89 ALA A N 1
ATOM 685 C CA . ALA A 1 89 ? 2.945 8.571 -9.725 1.00 98.19 89 ALA A CA 1
ATOM 686 C C . ALA A 1 89 ? 2.121 7.294 -9.496 1.00 98.19 89 ALA A C 1
ATOM 688 O O . ALA A 1 89 ? 0.924 7.225 -9.778 1.00 98.19 89 ALA A O 1
ATOM 689 N N . ARG A 1 90 ? 2.767 6.271 -8.925 1.00 98.19 90 ARG A N 1
ATOM 690 C CA . ARG A 1 90 ? 2.122 5.011 -8.527 1.00 98.19 90 ARG A CA 1
ATOM 691 C C . ARG A 1 90 ? 2.495 4.659 -7.100 1.00 98.19 90 ARG A C 1
ATOM 693 O O . ARG A 1 90 ? 3.680 4.667 -6.758 1.00 98.19 90 ARG A O 1
ATOM 700 N N . LEU A 1 91 ? 1.499 4.319 -6.293 1.00 98.38 91 LEU A N 1
ATOM 701 C CA . LEU A 1 91 ? 1.675 3.942 -4.895 1.00 98.38 91 LEU A CA 1
ATOM 702 C C . LEU A 1 91 ? 1.202 2.516 -4.684 1.00 98.38 91 LEU A C 1
ATOM 704 O O . LEU A 1 91 ? 0.087 2.180 -5.070 1.00 98.38 91 LEU A O 1
ATOM 708 N N . LEU A 1 92 ? 2.022 1.697 -4.035 1.00 98.19 92 LEU A N 1
ATOM 709 C CA . LEU A 1 92 ? 1.529 0.506 -3.364 1.00 98.19 92 LEU A CA 1
ATOM 710 C C . LEU A 1 92 ? 0.945 0.960 -2.025 1.00 98.19 92 LEU A C 1
ATOM 712 O O . LEU A 1 92 ? 1.682 1.323 -1.107 1.00 98.19 92 LEU A O 1
ATOM 716 N N . PHE A 1 93 ? -0.378 0.997 -1.946 1.00 98.50 93 PHE A N 1
ATOM 717 C CA . PHE A 1 93 ? -1.117 1.473 -0.789 1.00 98.50 93 PHE A CA 1
ATOM 718 C C . PHE A 1 93 ? -1.741 0.298 -0.047 1.00 98.50 93 PHE A C 1
ATOM 720 O O . PHE A 1 93 ? -2.417 -0.543 -0.636 1.00 98.50 93 PHE A O 1
ATOM 727 N N . THR A 1 94 ? -1.511 0.248 1.259 1.00 98.62 94 THR A N 1
ATOM 728 C CA . THR A 1 94 ? -2.090 -0.747 2.156 1.00 98.62 94 THR A CA 1
ATOM 729 C C . THR A 1 94 ? -2.991 -0.045 3.151 1.00 98.62 94 THR A C 1
ATOM 731 O O . THR A 1 94 ? -2.506 0.664 4.031 1.00 98.62 94 THR A O 1
ATOM 734 N N . ARG A 1 95 ? -4.298 -0.283 3.051 1.00 98.50 95 ARG A N 1
ATOM 735 C CA . ARG A 1 95 ? -5.262 0.080 4.091 1.00 98.50 95 ARG A CA 1
ATOM 736 C C . ARG A 1 95 ? -5.235 -0.992 5.173 1.00 98.50 95 ARG A C 1
ATOM 738 O O . ARG A 1 95 ? -5.468 -2.165 4.874 1.00 98.50 95 ARG A O 1
ATOM 745 N N . LEU A 1 96 ? -4.984 -0.591 6.415 1.00 98.38 96 LEU A N 1
ATOM 746 C CA . LEU A 1 96 ? -5.038 -1.470 7.579 1.00 98.38 96 LEU A CA 1
ATOM 747 C C . LEU A 1 96 ? -6.291 -1.158 8.401 1.00 98.38 96 LEU A C 1
ATOM 749 O O . LEU A 1 96 ? -6.599 0.002 8.654 1.00 98.38 96 LEU A O 1
ATOM 753 N N . ASN A 1 97 ? -7.005 -2.193 8.832 1.00 97.75 97 ASN A N 1
ATOM 754 C CA . ASN A 1 97 ? -8.143 -2.066 9.742 1.00 97.75 97 ASN A CA 1
ATOM 755 C C . ASN A 1 97 ? -7.957 -3.019 10.919 1.00 97.75 97 ASN A C 1
ATOM 757 O O . ASN A 1 97 ? -7.567 -4.173 10.717 1.00 97.75 97 ASN A O 1
ATOM 761 N N . ARG A 1 98 ? -8.273 -2.564 12.133 1.00 97.12 98 ARG A N 1
ATOM 762 C CA . ARG A 1 98 ? -8.379 -3.461 13.287 1.00 97.12 98 ARG A CA 1
ATOM 763 C C . ARG A 1 98 ? -9.576 -4.391 13.086 1.00 97.12 98 ARG A C 1
ATOM 765 O O . ARG A 1 98 ? -10.619 -3.968 12.585 1.00 97.12 98 ARG A O 1
ATOM 772 N N . VAL A 1 99 ? -9.417 -5.659 13.443 1.00 94.31 99 VAL A N 1
ATOM 773 C CA . VAL A 1 99 ? -10.541 -6.598 13.524 1.00 94.31 99 VAL A CA 1
ATOM 774 C C . VAL A 1 99 ? -11.334 -6.257 14.796 1.00 94.31 99 VAL A C 1
ATOM 776 O O . VAL A 1 99 ? -10.694 -6.061 15.831 1.00 94.31 99 VAL A O 1
ATOM 779 N N . PRO A 1 100 ? -12.673 -6.133 14.724 1.00 81.75 100 PRO A N 1
ATOM 780 C CA . PRO A 1 100 ? -13.522 -5.932 15.900 1.00 81.75 100 PRO A CA 1
ATOM 781 C C . PRO A 1 100 ? -13.418 -7.052 16.939 1.00 81.75 100 PRO A C 1
ATOM 783 O O . PRO A 1 100 ? -13.212 -8.219 16.531 1.00 81.75 100 PRO A O 1
#

Organism: Enterobacter agglomerans (NCBI:txid549)

InterPro domains:
  IPR010282 Uncharacterised protein family HutD/Ves [PF05962] (1-91)
  IPR011051 RmlC-like cupin domain superfamily [SSF51182] (2-96)